Protein AF-A0A8H9TGB2-F1 (afdb_monomer_lite)

Sequence (96 aa):
MHNKADNTCNPMQKVAADLNRSIERRFNRLEVGMIVMHPSGKKVKIKSGCFLDPTYGRVSNHWSWNEVHEDGSLGAEGSGYGWKILPKDIIHYPSK

pLDDT: mean 78.08, std 16.48, range [37.94, 97.81]

Structure (mmCIF, N/CA/C/O backbone):
data_AF-A0A8H9TGB2-F1
#
_entry.id   AF-A0A8H9TGB2-F1
#
loop_
_atom_site.group_PDB
_atom_site.id
_atom_site.type_symbol
_atom_site.label_atom_id
_atom_site.label_alt_id
_atom_site.label_comp_id
_atom_site.label_asym_id
_atom_site.label_entity_id
_atom_site.label_seq_id
_atom_site.pdbx_PDB_ins_code
_atom_site.Cartn_x
_atom_site.Cartn_y
_atom_site.Cartn_z
_atom_site.occupancy
_atom_site.B_iso_or_equiv
_atom_site.auth_seq_id
_atom_site.auth_comp_id
_atom_site.auth_asym_id
_atom_site.auth_atom_id
_atom_site.pdbx_PDB_model_num
ATOM 1 N N . MET A 1 1 ? 3.487 -27.738 -36.012 1.00 37.94 1 MET A N 1
ATOM 2 C CA . MET A 1 1 ? 4.779 -27.385 -35.384 1.00 37.94 1 MET A CA 1
ATOM 3 C C . MET A 1 1 ? 4.486 -26.386 -34.275 1.00 37.94 1 MET A C 1
ATOM 5 O O . MET A 1 1 ? 3.961 -25.322 -34.563 1.00 37.94 1 MET A O 1
ATOM 9 N N . HIS A 1 2 ? 4.679 -26.782 -33.016 1.00 39.50 2 HIS A N 1
ATOM 10 C CA . HIS A 1 2 ? 4.401 -25.943 -31.848 1.00 39.50 2 HIS A CA 1
ATOM 11 C C . HIS A 1 2 ? 5.576 -24.986 -31.618 1.00 39.50 2 HIS A C 1
ATOM 13 O O . HIS A 1 2 ? 6.636 -25.432 -31.189 1.00 39.50 2 HIS A O 1
ATOM 19 N N . ASN A 1 3 ? 5.387 -23.689 -31.864 1.00 38.94 3 ASN A N 1
ATOM 20 C CA . ASN A 1 3 ? 6.312 -22.668 -31.376 1.00 38.94 3 ASN A CA 1
ATOM 21 C C . ASN A 1 3 ? 5.978 -22.388 -29.909 1.00 38.94 3 ASN A C 1
ATOM 23 O O . ASN A 1 3 ? 5.073 -21.614 -29.601 1.00 38.94 3 ASN A O 1
ATOM 27 N N . LYS A 1 4 ? 6.698 -23.046 -28.996 1.00 41.66 4 LYS A N 1
ATOM 28 C CA . LYS A 1 4 ? 6.821 -22.562 -27.621 1.00 41.66 4 LYS A CA 1
ATOM 29 C C . LYS A 1 4 ? 7.731 -21.341 -27.687 1.00 41.66 4 LYS A C 1
ATOM 31 O O . LYS A 1 4 ? 8.936 -21.485 -27.844 1.00 41.66 4 LYS A O 1
ATOM 36 N N . ALA A 1 5 ? 7.139 -20.152 -27.656 1.00 47.00 5 ALA A N 1
ATOM 37 C CA . ALA A 1 5 ? 7.892 -18.946 -27.366 1.00 47.00 5 ALA A CA 1
ATOM 38 C C . ALA A 1 5 ? 8.472 -19.121 -25.960 1.00 47.00 5 ALA A C 1
ATOM 40 O O . ALA A 1 5 ? 7.726 -19.186 -24.980 1.00 47.00 5 ALA A O 1
ATOM 41 N N . ASP A 1 6 ? 9.787 -19.289 -25.885 1.00 49.72 6 ASP A N 1
ATOM 42 C CA . ASP A 1 6 ? 10.514 -19.285 -24.629 1.00 49.72 6 ASP A CA 1
ATOM 43 C C . ASP A 1 6 ? 10.219 -17.961 -23.924 1.00 49.72 6 ASP A C 1
ATOM 45 O O . ASP A 1 6 ? 10.615 -16.886 -24.374 1.00 49.72 6 ASP A O 1
ATOM 49 N N . ASN A 1 7 ? 9.468 -18.054 -22.827 1.00 53.66 7 ASN A N 1
ATOM 50 C CA . ASN A 1 7 ? 9.206 -16.974 -21.885 1.00 53.66 7 ASN A CA 1
ATOM 51 C C . ASN A 1 7 ? 10.523 -16.647 -21.162 1.00 53.66 7 ASN A C 1
ATOM 53 O O . ASN A 1 7 ? 10.726 -16.983 -19.994 1.00 53.66 7 ASN A O 1
ATOM 57 N N . THR A 1 8 ? 11.467 -16.030 -21.867 1.00 54.81 8 THR A N 1
ATOM 58 C CA . THR A 1 8 ? 12.634 -15.416 -21.247 1.00 54.81 8 THR A CA 1
ATOM 59 C C . THR A 1 8 ? 12.144 -14.189 -20.494 1.00 54.81 8 THR A C 1
ATOM 61 O O . THR A 1 8 ? 11.951 -13.113 -21.053 1.00 54.81 8 THR A O 1
ATOM 64 N N . CYS A 1 9 ? 11.904 -14.374 -19.192 1.00 55.53 9 CYS A N 1
ATOM 65 C CA . CYS A 1 9 ? 11.790 -13.282 -18.232 1.00 55.53 9 CYS A CA 1
ATOM 66 C C . CYS A 1 9 ? 12.946 -12.313 -18.505 1.00 55.53 9 CYS A C 1
ATOM 68 O O . CYS A 1 9 ? 14.116 -12.690 -18.389 1.00 55.53 9 CYS A O 1
ATOM 70 N N . ASN A 1 10 ? 12.613 -11.108 -18.973 1.00 75.19 10 ASN A N 1
ATOM 71 C CA . ASN A 1 10 ? 13.595 -10.136 -19.429 1.00 75.19 10 ASN A CA 1
ATOM 72 C C . ASN A 1 10 ? 14.571 -9.882 -18.263 1.00 75.19 10 ASN A C 1
ATOM 74 O O . ASN A 1 10 ? 14.106 -9.635 -17.148 1.00 75.19 10 ASN A O 1
ATOM 78 N N . PRO A 1 11 ? 15.902 -9.942 -18.458 1.00 73.19 11 PRO A N 1
ATOM 79 C CA . PRO A 1 11 ? 16.874 -9.722 -17.385 1.00 73.19 11 PRO A CA 1
ATOM 80 C C . PRO A 1 11 ? 16.590 -8.457 -16.562 1.00 73.19 11 PRO A C 1
ATOM 82 O O . PRO A 1 11 ? 16.772 -8.460 -15.346 1.00 73.19 11 PRO A O 1
ATOM 85 N N . MET A 1 12 ? 16.043 -7.415 -17.198 1.00 68.56 12 MET A N 1
ATOM 86 C CA . MET A 1 12 ? 15.607 -6.185 -16.536 1.00 68.56 12 MET A CA 1
ATOM 87 C C . MET A 1 12 ? 14.413 -6.375 -15.595 1.00 68.56 12 MET A C 1
ATOM 89 O O . MET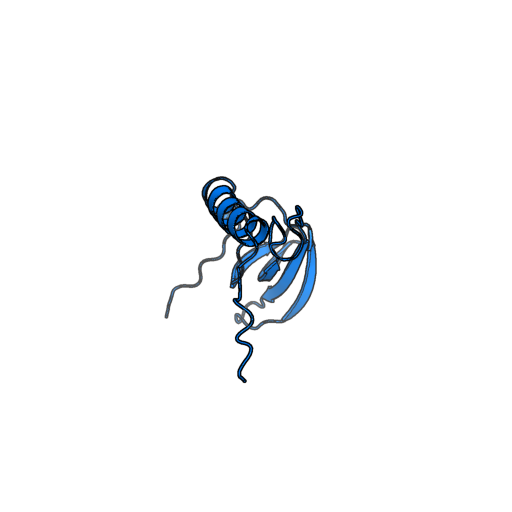 A 1 12 ? 14.387 -5.758 -14.537 1.00 68.56 12 MET A O 1
ATOM 93 N N . GLN A 1 13 ? 13.454 -7.247 -15.922 1.00 68.56 13 GLN A N 1
ATOM 94 C CA . GLN A 1 13 ? 12.326 -7.583 -15.042 1.00 68.56 13 GLN A CA 1
ATOM 95 C C . GLN A 1 13 ? 12.811 -8.294 -13.778 1.00 68.56 13 GLN A C 1
ATOM 97 O O . GLN A 1 13 ? 12.354 -7.987 -12.677 1.00 68.56 13 GLN A O 1
ATOM 102 N N . LYS A 1 14 ? 13.778 -9.210 -13.921 1.00 73.12 14 LYS A N 1
ATOM 103 C CA . LYS A 1 14 ? 14.380 -9.912 -12.782 1.00 73.12 14 LYS A CA 1
ATOM 104 C C . LYS A 1 14 ? 15.186 -8.961 -11.900 1.00 73.12 14 LYS A C 1
ATOM 106 O O . LYS A 1 14 ? 14.965 -8.929 -10.695 1.00 73.12 14 LYS A O 1
ATOM 111 N N . VAL A 1 15 ? 16.057 -8.141 -12.497 1.00 73.44 15 VAL A N 1
ATOM 112 C CA . VAL A 1 15 ? 16.808 -7.102 -11.771 1.00 73.44 15 VAL A CA 1
ATOM 113 C C . VAL A 1 15 ? 15.851 -6.136 -11.078 1.00 73.44 15 VAL A C 1
ATOM 115 O O . VAL A 1 15 ? 16.089 -5.765 -9.933 1.00 73.44 15 VAL A O 1
ATOM 118 N N . ALA A 1 16 ? 14.742 -5.771 -11.723 1.00 69.75 16 ALA A N 1
ATOM 119 C CA . ALA A 1 16 ? 13.752 -4.894 -11.125 1.00 69.75 16 ALA A CA 1
ATOM 120 C C . ALA A 1 16 ? 13.041 -5.533 -9.923 1.00 69.75 16 ALA A C 1
ATOM 122 O O . ALA A 1 16 ? 12.886 -4.892 -8.885 1.00 69.75 16 ALA A O 1
ATOM 123 N N . ALA A 1 17 ? 12.655 -6.806 -10.030 1.00 68.12 17 ALA A N 1
ATOM 124 C CA . ALA A 1 17 ? 12.069 -7.559 -8.926 1.00 68.12 17 ALA A CA 1
ATOM 125 C C . ALA A 1 17 ? 13.053 -7.731 -7.754 1.00 68.12 17 ALA A C 1
ATOM 127 O O . ALA A 1 17 ? 12.675 -7.535 -6.599 1.00 68.12 17 ALA A O 1
ATOM 128 N N . ASP A 1 18 ? 14.318 -8.044 -8.038 1.00 71.81 18 ASP A N 1
ATOM 129 C CA . ASP A 1 18 ? 15.356 -8.219 -7.018 1.00 71.81 18 ASP A CA 1
ATOM 130 C C . ASP A 1 18 ? 15.728 -6.885 -6.352 1.00 71.81 18 ASP A C 1
ATOM 132 O O . ASP A 1 18 ? 15.928 -6.831 -5.135 1.00 71.81 18 ASP A O 1
ATOM 136 N N . LEU A 1 19 ? 15.765 -5.786 -7.115 1.00 67.44 19 LEU A N 1
ATOM 137 C CA . LEU A 1 19 ? 15.995 -4.449 -6.574 1.00 67.44 19 LEU A CA 1
ATOM 138 C C . LEU A 1 19 ? 14.807 -3.980 -5.731 1.00 67.44 19 LEU A C 1
ATOM 140 O O . LEU A 1 19 ? 15.033 -3.442 -4.651 1.00 67.44 19 LEU A O 1
ATOM 144 N N . ASN A 1 20 ? 13.566 -4.235 -6.163 1.00 64.75 20 ASN A N 1
ATOM 145 C CA . ASN A 1 20 ? 12.383 -4.017 -5.327 1.00 64.75 20 ASN A CA 1
ATOM 146 C C . ASN A 1 20 ? 12.520 -4.769 -4.006 1.00 64.75 20 ASN A C 1
ATOM 148 O O . ASN A 1 20 ? 12.489 -4.130 -2.963 1.00 64.75 20 ASN A O 1
ATOM 152 N N . ARG A 1 21 ? 12.829 -6.069 -4.044 1.00 64.31 21 ARG A N 1
ATOM 153 C CA . ARG A 1 21 ? 13.019 -6.894 -2.841 1.00 64.31 21 ARG A CA 1
ATOM 154 C C . ARG A 1 21 ? 14.155 -6.412 -1.935 1.00 64.31 21 ARG A C 1
ATOM 156 O O . ARG A 1 21 ? 14.088 -6.518 -0.712 1.00 64.31 21 ARG A O 1
ATOM 163 N N . SER A 1 22 ? 15.235 -5.903 -2.519 1.00 63.56 22 SER A N 1
ATOM 164 C CA . SER A 1 22 ? 16.380 -5.373 -1.769 1.00 63.56 22 SER A CA 1
ATOM 165 C C . SER A 1 22 ? 16.070 -4.016 -1.133 1.00 63.56 22 SER A C 1
ATOM 167 O O . SER A 1 22 ? 16.449 -3.754 0.010 1.00 63.56 22 SER A O 1
ATOM 169 N N . ILE A 1 23 ? 15.337 -3.159 -1.847 1.00 60.88 23 ILE A N 1
ATOM 170 C CA . ILE A 1 23 ? 14.888 -1.865 -1.339 1.00 60.88 23 ILE A CA 1
ATOM 171 C C . ILE A 1 23 ? 13.778 -2.043 -0.287 1.00 60.88 23 ILE A C 1
ATOM 173 O O . ILE A 1 23 ? 13.821 -1.346 0.727 1.00 60.88 23 ILE A O 1
ATOM 177 N N . GLU A 1 24 ? 12.866 -3.005 -0.469 1.00 58.53 24 GLU A N 1
ATOM 178 C CA . GLU A 1 24 ? 11.869 -3.458 0.521 1.00 58.53 24 GLU A CA 1
ATOM 179 C C . GLU A 1 24 ? 12.533 -3.754 1.874 1.00 58.53 24 GLU A C 1
ATOM 181 O O . GLU A 1 24 ? 12.069 -3.304 2.915 1.00 58.53 24 GLU A O 1
ATOM 186 N N . ARG A 1 25 ? 13.696 -4.420 1.872 1.00 54.84 25 ARG A N 1
ATOM 187 C CA . ARG A 1 25 ? 14.428 -4.757 3.106 1.00 54.84 25 ARG A CA 1
ATOM 188 C C . ARG A 1 25 ? 15.123 -3.579 3.793 1.00 54.84 25 ARG A C 1
ATOM 190 O O . ARG A 1 25 ? 15.505 -3.711 4.953 1.00 54.84 25 ARG A O 1
ATOM 197 N N . ARG A 1 26 ? 15.369 -2.465 3.093 1.00 50.34 26 ARG A N 1
ATOM 198 C CA . ARG A 1 26 ? 16.216 -1.357 3.585 1.00 50.34 26 ARG A CA 1
ATOM 199 C C . ARG A 1 26 ? 15.464 -0.065 3.876 1.00 50.34 26 ARG A C 1
ATOM 201 O O . ARG A 1 26 ? 15.959 0.749 4.651 1.00 50.34 26 ARG A O 1
ATOM 208 N N . PHE A 1 27 ? 14.305 0.142 3.263 1.00 53.78 27 PHE A N 1
ATOM 209 C CA . PHE A 1 27 ? 13.524 1.363 3.409 1.00 53.78 27 PHE A CA 1
ATOM 210 C C . PHE A 1 27 ? 12.100 0.991 3.797 1.00 53.78 27 PHE A C 1
ATOM 212 O O . PHE A 1 27 ? 11.409 0.388 2.989 1.00 53.78 27 PHE A O 1
ATOM 219 N N . ASN A 1 28 ? 11.668 1.376 5.005 1.00 56.00 28 ASN A N 1
ATOM 220 C CA . ASN A 1 28 ? 10.293 1.222 5.496 1.00 56.00 28 ASN A CA 1
ATOM 221 C C . ASN A 1 28 ? 9.278 1.655 4.429 1.00 56.00 28 ASN A C 1
ATOM 223 O O . ASN A 1 28 ? 9.035 2.858 4.257 1.00 56.00 28 ASN A O 1
ATOM 227 N N . ARG A 1 29 ? 8.712 0.698 3.694 1.00 68.75 29 ARG A N 1
ATOM 228 C CA . ARG A 1 29 ? 7.856 0.996 2.555 1.00 68.75 29 ARG A CA 1
ATOM 229 C C . ARG A 1 29 ? 6.522 0.314 2.653 1.00 68.75 29 ARG A C 1
ATOM 231 O O . ARG A 1 29 ? 6.389 -0.773 3.192 1.00 68.75 29 ARG A O 1
ATOM 238 N N . LEU A 1 30 ? 5.562 1.038 2.097 1.00 80.81 30 LEU A N 1
ATOM 239 C CA . LEU A 1 30 ? 4.271 0.535 1.684 1.00 80.81 30 LEU A CA 1
ATOM 240 C C . LEU A 1 30 ? 4.454 -0.811 0.987 1.00 80.81 30 LEU A C 1
ATOM 242 O O . LEU A 1 30 ? 5.267 -0.934 0.074 1.00 80.81 30 LEU A O 1
ATOM 246 N N . GLU A 1 31 ? 3.683 -1.792 1.421 1.00 85.31 31 GLU A N 1
ATOM 247 C CA . GLU A 1 31 ? 3.606 -3.107 0.803 1.00 85.31 31 GLU A CA 1
ATOM 248 C C . GLU A 1 31 ? 2.155 -3.384 0.439 1.00 85.31 31 GLU A C 1
ATOM 250 O O . GLU A 1 31 ? 1.234 -2.951 1.133 1.00 85.31 31 GLU A O 1
ATOM 255 N N . VAL A 1 32 ? 1.933 -4.117 -0.650 1.00 88.50 32 VAL A N 1
ATOM 256 C CA . VAL A 1 32 ? 0.581 -4.552 -1.010 1.00 88.50 32 VAL A CA 1
ATOM 257 C C . VAL A 1 32 ? 0.011 -5.430 0.104 1.00 88.50 32 VAL A C 1
ATOM 259 O O . VAL A 1 32 ? 0.665 -6.346 0.589 1.00 88.50 32 VAL A O 1
ATOM 262 N N . GLY A 1 33 ? -1.225 -5.145 0.510 1.00 89.81 33 GLY A N 1
ATOM 263 C CA . GLY A 1 33 ? -1.914 -5.810 1.615 1.00 89.81 33 GLY A CA 1
ATOM 264 C C . GLY A 1 33 ? -1.713 -5.145 2.977 1.00 89.81 33 GLY A C 1
ATOM 265 O O . GLY A 1 33 ? -2.506 -5.405 3.882 1.00 89.81 33 GLY A O 1
ATOM 266 N N . MET A 1 34 ? -0.727 -4.257 3.116 1.00 90.88 34 MET A N 1
ATOM 267 C CA . MET A 1 34 ? -0.466 -3.524 4.353 1.00 90.88 34 MET A CA 1
ATOM 268 C C . MET A 1 34 ? -1.629 -2.583 4.689 1.00 90.88 34 MET A C 1
ATOM 270 O O . MET A 1 34 ? -2.191 -1.951 3.792 1.00 90.88 34 MET A O 1
ATOM 274 N N . ILE A 1 35 ? -1.972 -2.465 5.975 1.00 94.12 35 ILE A N 1
ATOM 275 C CA . ILE A 1 35 ? -2.928 -1.464 6.466 1.00 94.12 35 ILE A CA 1
ATOM 276 C C . ILE A 1 35 ? -2.165 -0.425 7.275 1.00 94.12 35 ILE A C 1
ATOM 278 O O . ILE A 1 35 ? -1.444 -0.763 8.215 1.00 94.12 35 ILE A O 1
ATOM 282 N N . VAL A 1 36 ? -2.289 0.837 6.872 1.00 93.62 36 VAL A N 1
ATOM 283 C CA . VAL A 1 36 ? -1.447 1.929 7.365 1.00 93.62 36 VAL A CA 1
ATOM 284 C C . VAL A 1 36 ? -2.226 3.225 7.525 1.00 93.62 36 VAL A C 1
ATOM 286 O O . VAL A 1 36 ? -3.274 3.422 6.906 1.00 93.62 36 VAL A O 1
ATOM 289 N N . MET A 1 37 ? -1.690 4.139 8.330 1.00 94.81 37 MET A N 1
ATOM 290 C CA . MET A 1 37 ? -2.173 5.514 8.390 1.00 94.81 37 MET A CA 1
ATOM 291 C C . MET A 1 37 ? -1.656 6.317 7.186 1.00 94.81 37 MET A C 1
ATOM 293 O O . MET A 1 37 ? -0.451 6.502 7.004 1.00 94.81 37 MET A O 1
ATOM 297 N N . HIS A 1 38 ? -2.575 6.800 6.352 1.00 94.06 38 HIS A N 1
ATOM 298 C CA . HIS A 1 38 ? -2.289 7.723 5.257 1.00 94.06 38 HIS A CA 1
ATOM 299 C C . HIS A 1 38 ? -2.017 9.137 5.812 1.00 94.06 38 HIS A C 1
ATOM 301 O O . HIS A 1 38 ? -2.655 9.527 6.794 1.00 94.06 38 HIS A O 1
ATOM 307 N N . PRO A 1 39 ? -1.161 9.966 5.178 1.00 92.25 39 PRO A N 1
ATOM 308 C CA . PRO A 1 39 ? -0.868 11.329 5.638 1.00 92.25 39 PRO A CA 1
ATOM 309 C C . PRO A 1 39 ? -2.089 12.250 5.746 1.00 92.25 39 PRO A C 1
ATOM 311 O O . PRO A 1 39 ? -2.045 13.238 6.467 1.00 92.25 39 PRO A O 1
ATOM 314 N N . SER A 1 40 ? -3.194 11.923 5.069 1.00 92.25 40 SER A N 1
ATOM 315 C CA . SER A 1 40 ? -4.478 12.625 5.227 1.00 92.25 40 SER A CA 1
ATOM 316 C C . SER A 1 40 ? -5.230 12.272 6.520 1.00 92.25 40 SER A C 1
ATOM 318 O O . SER A 1 40 ? -6.358 12.721 6.688 1.00 92.25 40 SER A O 1
ATOM 320 N N . GLY A 1 41 ? -4.683 11.405 7.376 1.00 92.62 41 GLY A N 1
ATOM 321 C CA . GLY A 1 41 ? -5.325 10.932 8.608 1.00 92.62 41 GLY A CA 1
ATOM 322 C C . GLY A 1 41 ? -6.307 9.770 8.427 1.00 92.62 41 GLY A C 1
ATOM 323 O O . GLY A 1 41 ? -7.039 9.445 9.357 1.00 92.62 41 GLY A O 1
ATOM 324 N N . LYS A 1 42 ? -6.344 9.140 7.247 1.00 93.94 42 LYS A N 1
ATOM 325 C CA . LYS A 1 42 ? -7.222 7.993 6.959 1.00 93.94 42 LYS A CA 1
ATOM 326 C C . LYS A 1 42 ? -6.483 6.671 7.129 1.00 93.94 42 LYS A C 1
ATOM 328 O O . LYS A 1 42 ? -5.323 6.566 6.737 1.00 93.94 42 LYS A O 1
ATOM 333 N N . LYS A 1 43 ? -7.167 5.636 7.619 1.00 95.62 43 LYS A N 1
ATOM 334 C CA . LYS A 1 43 ? -6.661 4.256 7.552 1.00 95.62 43 LYS A CA 1
ATOM 335 C C . LYS A 1 43 ? -6.851 3.740 6.135 1.00 95.62 43 LYS A C 1
ATOM 337 O O . LYS A 1 43 ? -7.939 3.877 5.581 1.00 95.62 43 LYS A O 1
ATOM 342 N N . VAL A 1 44 ? -5.812 3.160 5.546 1.00 96.44 44 VAL A N 1
ATOM 343 C CA . VAL A 1 44 ? -5.873 2.652 4.174 1.00 96.44 44 VAL A CA 1
ATOM 344 C C . VAL A 1 44 ? -5.214 1.286 4.052 1.00 96.44 44 VAL A C 1
ATOM 346 O O . VAL A 1 44 ? -4.193 1.027 4.685 1.00 96.44 44 VAL A O 1
ATOM 349 N N . LYS A 1 45 ? -5.788 0.419 3.217 1.00 95.88 45 LYS A N 1
ATOM 350 C CA . LYS A 1 45 ? -5.216 -0.860 2.805 1.00 95.88 45 LYS A CA 1
ATOM 351 C C . LYS A 1 45 ? -4.595 -0.707 1.429 1.00 95.88 45 LYS A C 1
ATOM 353 O O . LYS A 1 45 ? -5.285 -0.354 0.474 1.00 95.88 45 LYS A O 1
ATOM 358 N N . ILE A 1 46 ? -3.311 -1.005 1.314 1.00 94.75 46 ILE A N 1
ATOM 359 C CA . ILE A 1 46 ? -2.590 -0.895 0.048 1.00 94.75 46 ILE A CA 1
ATOM 360 C C . ILE A 1 46 ? -3.033 -2.015 -0.888 1.00 94.75 46 ILE A C 1
ATOM 362 O O . ILE A 1 46 ? -2.964 -3.195 -0.546 1.00 94.75 46 ILE A O 1
ATOM 366 N N . LYS A 1 47 ? -3.507 -1.634 -2.073 1.00 94.31 47 LYS A N 1
ATOM 367 C CA . LYS A 1 47 ? -4.109 -2.535 -3.061 1.00 94.31 47 LYS A CA 1
ATOM 368 C C . LYS A 1 47 ? -3.103 -2.937 -4.130 1.00 94.31 47 LYS A C 1
ATOM 370 O O . LYS A 1 47 ? -3.006 -4.107 -4.485 1.00 94.31 47 LYS A O 1
ATOM 375 N N . SER A 1 48 ? -2.363 -1.968 -4.651 1.00 90.38 48 SER A N 1
ATOM 376 C CA . SER A 1 48 ? -1.325 -2.196 -5.650 1.00 90.38 48 SER A CA 1
ATOM 377 C C . SER A 1 48 ? -0.331 -1.046 -5.655 1.00 90.38 48 SER A C 1
ATOM 379 O O . SER A 1 48 ? -0.597 0.040 -5.142 1.00 90.38 48 SER 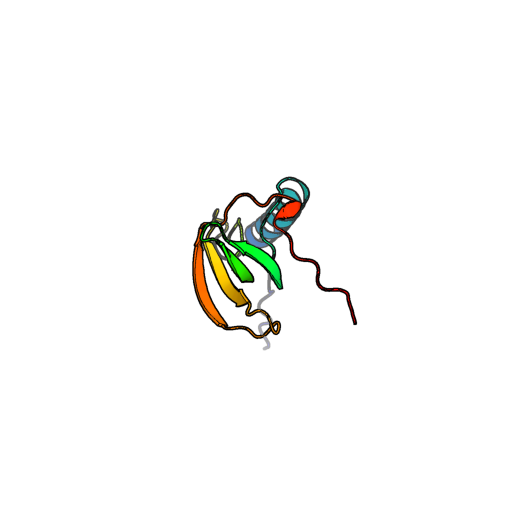A O 1
ATOM 381 N N . GLY A 1 49 ? 0.822 -1.287 -6.252 1.00 87.44 49 GLY A N 1
ATOM 382 C CA . GLY A 1 49 ? 1.889 -0.314 -6.349 1.00 87.44 49 GLY A CA 1
ATOM 383 C C . GLY A 1 49 ? 3.224 -1.016 -6.254 1.00 87.44 49 GLY A C 1
ATOM 384 O O . GLY A 1 49 ? 3.321 -2.207 -5.961 1.00 87.44 49 GLY A O 1
ATOM 385 N N . CYS A 1 50 ? 4.255 -0.266 -6.566 1.00 81.06 50 CYS A N 1
ATOM 386 C CA . CYS A 1 50 ? 5.629 -0.692 -6.414 1.00 81.06 50 CYS A CA 1
ATOM 387 C C . CYS A 1 50 ? 6.454 0.565 -6.176 1.00 81.06 50 CYS A C 1
ATOM 389 O O . CYS A 1 50 ? 5.913 1.668 -6.139 1.00 81.06 50 CYS A O 1
ATOM 391 N N . PHE A 1 51 ? 7.756 0.405 -5.978 1.00 75.00 51 PHE A N 1
ATOM 392 C CA . PHE A 1 51 ? 8.669 1.530 -6.124 1.00 75.00 51 PHE A CA 1
ATOM 393 C C . PHE A 1 51 ? 9.429 1.490 -7.440 1.00 75.00 51 PHE A C 1
ATOM 395 O O . PHE A 1 51 ? 9.750 2.533 -7.999 1.00 75.00 51 PHE A O 1
ATOM 402 N N . LEU A 1 52 ? 9.763 0.300 -7.922 1.00 70.62 52 LEU A N 1
ATOM 403 C CA . LEU A 1 52 ? 10.305 0.095 -9.248 1.00 70.62 52 LEU A CA 1
ATOM 404 C C . LEU A 1 52 ? 9.275 -0.703 -10.041 1.00 70.62 52 LEU A C 1
ATOM 406 O O . LEU A 1 52 ? 8.910 -1.811 -9.667 1.00 70.62 52 LEU A O 1
ATOM 410 N N . ASP A 1 53 ? 8.795 -0.128 -11.128 1.00 70.88 53 ASP A N 1
ATOM 411 C CA . ASP A 1 53 ? 7.895 -0.772 -12.065 1.00 70.88 53 ASP A CA 1
ATOM 412 C C . ASP A 1 53 ? 8.636 -1.923 -12.760 1.00 70.88 53 ASP A C 1
ATOM 414 O O . ASP A 1 53 ? 9.579 -1.667 -13.518 1.00 70.88 53 ASP A O 1
ATOM 418 N N . PRO A 1 54 ? 8.248 -3.187 -12.517 1.00 68.94 54 PRO A N 1
ATOM 419 C CA . PRO A 1 54 ? 8.936 -4.323 -13.108 1.00 68.94 54 PRO A CA 1
ATOM 420 C C . PRO A 1 54 ? 8.652 -4.448 -14.607 1.00 68.94 54 PRO A C 1
ATOM 422 O O . PRO A 1 54 ? 9.462 -5.029 -15.317 1.00 68.94 54 PRO A O 1
ATOM 425 N N . THR A 1 55 ? 7.547 -3.891 -15.110 1.00 75.69 55 THR A N 1
ATOM 426 C CA . THR A 1 55 ? 7.151 -3.987 -16.522 1.00 75.69 55 THR A CA 1
ATOM 427 C C . THR A 1 55 ? 8.049 -3.124 -17.399 1.00 75.69 55 THR A C 1
ATOM 429 O O . THR A 1 55 ? 8.488 -3.565 -18.459 1.00 75.69 55 THR A O 1
ATOM 432 N N . TYR A 1 56 ? 8.342 -1.906 -16.938 1.00 72.94 56 TYR A N 1
ATOM 433 C CA . TYR A 1 56 ? 9.114 -0.914 -17.695 1.00 72.94 56 TYR A CA 1
ATOM 434 C C . TYR A 1 56 ? 10.522 -0.665 -17.136 1.00 72.94 56 TYR A C 1
ATOM 436 O O . TYR A 1 56 ? 11.273 0.117 -17.712 1.00 72.94 56 TYR A O 1
ATOM 444 N N . GLY A 1 57 ? 10.888 -1.292 -16.012 1.00 68.81 57 GLY A N 1
ATOM 445 C CA . GLY A 1 57 ? 12.204 -1.142 -15.386 1.00 68.81 57 GLY A CA 1
ATOM 446 C C . GLY A 1 57 ? 12.490 0.272 -14.869 1.00 68.81 57 GLY A C 1
ATOM 447 O O . GLY A 1 57 ? 13.643 0.695 -14.854 1.00 68.81 57 GLY A O 1
ATOM 448 N N . ARG A 1 58 ? 11.456 1.027 -14.474 1.00 70.31 58 ARG A N 1
ATOM 449 C CA . ARG A 1 58 ? 11.567 2.437 -14.050 1.00 70.31 58 ARG A CA 1
ATOM 450 C C . ARG A 1 58 ? 11.149 2.624 -12.602 1.00 70.31 58 ARG A C 1
ATOM 452 O O . ARG A 1 58 ? 10.280 1.909 -12.124 1.00 70.31 58 ARG A O 1
ATOM 459 N N . VAL A 1 59 ? 11.690 3.626 -11.913 1.00 70.75 59 VAL A N 1
ATOM 460 C CA . VAL A 1 59 ? 11.158 4.014 -10.598 1.00 70.75 59 VAL A CA 1
ATOM 461 C C . VAL A 1 59 ? 9.738 4.547 -10.791 1.00 70.75 59 VAL A C 1
ATOM 463 O O . VAL A 1 59 ? 9.517 5.510 -11.519 1.00 70.75 59 VAL A O 1
ATOM 466 N N . SER A 1 60 ? 8.776 3.900 -10.150 1.00 74.06 60 SER A N 1
ATOM 467 C CA . SER A 1 60 ? 7.381 4.299 -10.060 1.00 74.06 60 SER A CA 1
ATOM 468 C C . SER A 1 60 ? 7.024 4.253 -8.588 1.00 74.06 60 SER A C 1
ATOM 470 O O . SER A 1 60 ? 6.857 3.172 -8.060 1.00 74.06 60 SER A O 1
ATOM 472 N N . ASN A 1 61 ? 6.946 5.394 -7.902 1.00 81.19 61 ASN A N 1
ATOM 473 C CA . ASN A 1 61 ? 6.487 5.455 -6.509 1.00 81.19 61 ASN A CA 1
ATOM 474 C C . ASN A 1 61 ? 4.964 5.660 -6.441 1.00 81.19 61 ASN A C 1
ATOM 476 O O . ASN A 1 61 ? 4.485 6.377 -5.569 1.00 81.19 61 ASN A O 1
ATOM 480 N N . HIS A 1 62 ? 4.213 5.129 -7.407 1.00 88.25 62 HIS A N 1
ATOM 481 C CA . HIS A 1 62 ? 2.767 5.304 -7.484 1.00 88.25 62 HIS A CA 1
ATOM 482 C C . HIS A 1 62 ? 2.050 4.083 -6.904 1.00 88.25 62 HIS A C 1
ATOM 484 O O . HIS A 1 62 ? 2.353 2.941 -7.253 1.00 88.25 62 HIS A O 1
ATOM 490 N N . TRP A 1 63 ? 1.080 4.345 -6.036 1.00 92.19 63 TRP A N 1
ATOM 491 C CA . TRP A 1 63 ? 0.354 3.353 -5.255 1.00 92.19 63 TRP A CA 1
ATOM 492 C C . TRP A 1 63 ? -1.146 3.583 -5.369 1.00 92.19 63 TRP A C 1
ATOM 494 O O . TRP A 1 63 ? -1.603 4.701 -5.609 1.00 92.19 63 TRP A O 1
ATOM 504 N N . SER A 1 64 ? -1.909 2.515 -5.174 1.00 95.19 64 SER A N 1
ATOM 505 C CA . SER A 1 64 ? -3.353 2.553 -4.990 1.00 95.19 64 SER A CA 1
ATOM 506 C C . SER A 1 64 ? -3.739 1.858 -3.691 1.00 95.19 64 SER A C 1
ATOM 508 O O . SER A 1 64 ? -3.051 0.948 -3.213 1.00 95.19 64 SER A O 1
ATOM 510 N N . TRP A 1 65 ? -4.840 2.301 -3.101 1.00 96.75 65 TRP A N 1
ATOM 511 C CA . TRP A 1 65 ? -5.316 1.821 -1.814 1.00 96.75 65 TRP A CA 1
ATOM 512 C C . TRP A 1 65 ? -6.831 1.961 -1.686 1.00 96.75 65 TRP A C 1
ATOM 514 O O . TRP A 1 65 ? -7.466 2.712 -2.424 1.00 96.75 65 TRP A O 1
ATOM 524 N N . ASN A 1 66 ? -7.395 1.261 -0.708 1.00 97.81 66 ASN A N 1
ATOM 525 C CA . ASN A 1 66 ? -8.764 1.451 -0.242 1.00 97.81 66 ASN A CA 1
ATOM 526 C C . ASN A 1 66 ? -8.745 2.068 1.152 1.00 97.81 66 ASN A C 1
ATOM 528 O O . ASN A 1 66 ? -7.909 1.693 1.971 1.00 97.81 66 ASN A O 1
ATOM 532 N N . GLU A 1 67 ? -9.673 2.970 1.450 1.00 97.00 67 GLU A N 1
ATOM 533 C CA . GLU A 1 67 ? -9.951 3.357 2.835 1.00 97.00 67 GLU A CA 1
ATOM 534 C C . GLU A 1 67 ? -10.388 2.132 3.655 1.00 97.00 67 GLU A C 1
ATOM 536 O O . GLU A 1 67 ? -11.010 1.214 3.124 1.00 97.00 67 GLU A O 1
ATOM 541 N N . VAL A 1 68 ? -10.035 2.097 4.938 1.00 95.94 68 VAL A N 1
ATOM 542 C CA . VAL A 1 68 ? -10.455 1.050 5.875 1.00 95.94 68 VAL A CA 1
ATOM 543 C C . VAL A 1 68 ? -11.318 1.690 6.950 1.00 95.94 68 VAL A C 1
ATOM 545 O O . VAL A 1 68 ? -10.851 2.556 7.693 1.00 95.94 68 VAL A O 1
ATOM 548 N N . HIS A 1 69 ? -12.571 1.259 7.029 1.00 93.50 69 HIS A N 1
ATOM 549 C CA . HIS A 1 69 ? -13.523 1.717 8.033 1.00 93.50 69 HIS A CA 1
ATOM 550 C C . HIS A 1 69 ? -13.254 1.076 9.404 1.00 93.50 69 HIS A C 1
ATOM 552 O O . HIS A 1 69 ? -12.436 0.164 9.546 1.00 93.50 69 HIS A O 1
ATOM 558 N N . GLU A 1 70 ? -13.922 1.572 10.449 1.00 89.12 70 GLU A N 1
ATOM 559 C CA . GLU A 1 70 ? -13.731 1.081 11.824 1.00 89.12 70 GLU A CA 1
ATOM 560 C C . GLU A 1 70 ? -14.109 -0.395 11.994 1.00 89.12 70 GLU A C 1
ATOM 562 O O . GLU A 1 70 ? -13.463 -1.109 12.757 1.00 89.12 70 GLU A O 1
ATOM 567 N N . ASP A 1 71 ? -15.093 -0.863 11.227 1.00 89.00 71 ASP A N 1
ATOM 568 C CA . ASP A 1 71 ? -15.526 -2.261 11.170 1.00 89.00 71 ASP A CA 1
ATOM 569 C C . ASP A 1 71 ? -14.582 -3.166 10.350 1.00 89.00 71 ASP A C 1
ATOM 571 O O . ASP A 1 71 ? -14.790 -4.377 10.264 1.00 89.00 71 ASP A O 1
ATOM 575 N N . GLY A 1 72 ? -13.528 -2.594 9.755 1.00 87.19 72 GLY A N 1
ATOM 576 C CA . GLY A 1 72 ? -12.569 -3.289 8.899 1.00 87.19 72 GLY A CA 1
ATOM 577 C C . GLY A 1 72 ? -13.028 -3.479 7.451 1.00 87.19 72 GLY A C 1
ATOM 578 O O . GLY A 1 72 ? -12.297 -4.091 6.669 1.00 87.19 72 GLY A O 1
ATOM 579 N N . SER A 1 73 ? -14.200 -2.963 7.070 1.00 93.25 73 SER A N 1
ATOM 580 C CA . SER A 1 73 ? -14.659 -2.974 5.681 1.00 93.25 73 SER A CA 1
ATOM 581 C C . SER A 1 73 ? -13.852 -2.002 4.810 1.00 93.25 73 SER A C 1
ATOM 583 O O . SER A 1 73 ? -13.256 -1.032 5.294 1.00 93.25 73 SER A O 1
ATOM 585 N N . LEU A 1 74 ? -13.784 -2.298 3.508 1.00 95.06 74 LEU A N 1
ATOM 586 C CA . LEU A 1 74 ? -13.070 -1.471 2.536 1.00 95.06 74 LEU A CA 1
ATOM 587 C C . LEU A 1 74 ? -14.002 -0.404 1.964 1.00 95.06 74 LEU A C 1
ATOM 589 O O . LEU A 1 74 ? -15.074 -0.719 1.451 1.00 95.06 74 LEU A O 1
ATOM 593 N N . GLY A 1 75 ? -13.551 0.842 2.032 1.00 94.88 75 GLY A N 1
ATOM 594 C CA . GLY A 1 75 ? -14.226 2.011 1.495 1.00 94.88 75 GLY A CA 1
ATOM 595 C C . GLY A 1 75 ? -13.665 2.465 0.150 1.00 94.88 75 GLY A C 1
A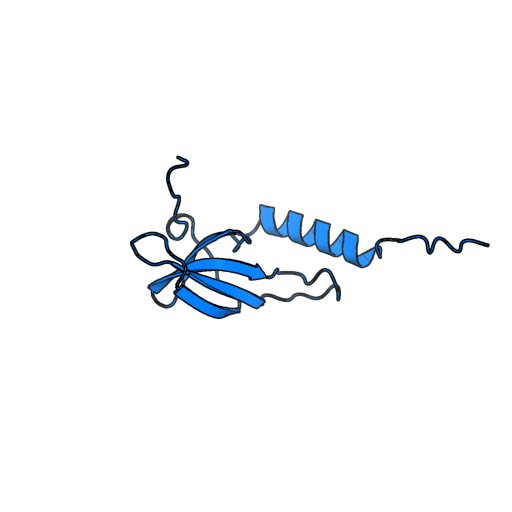TOM 596 O O . GLY A 1 75 ? -13.174 1.673 -0.663 1.00 94.88 75 GLY A O 1
ATOM 597 N N . ALA A 1 76 ? -13.732 3.781 -0.064 1.00 96.19 76 ALA A N 1
ATOM 598 C CA . ALA A 1 76 ? -13.354 4.43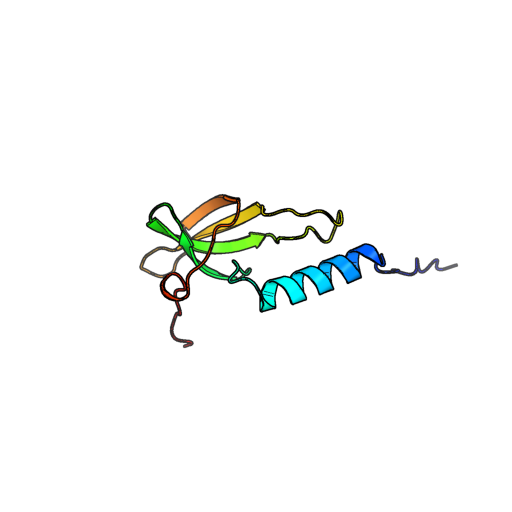9 -1.310 1.00 96.19 76 ALA A CA 1
ATOM 599 C C . ALA A 1 76 ? -11.925 4.102 -1.765 1.00 96.19 76 ALA A C 1
ATOM 601 O O . ALA A 1 76 ? -11.001 3.981 -0.955 1.00 96.19 76 ALA A O 1
ATOM 602 N N . GLU A 1 77 ? -11.753 3.994 -3.083 1.00 97.12 77 GLU A N 1
ATOM 603 C CA . GLU A 1 77 ? -10.440 3.849 -3.705 1.00 97.12 77 GLU A CA 1
ATOM 604 C C . GLU A 1 77 ? -9.717 5.194 -3.791 1.00 97.12 77 GLU A C 1
ATOM 606 O O . GLU A 1 77 ? -10.319 6.242 -4.031 1.00 97.12 77 GLU A O 1
ATOM 611 N N . GLY A 1 78 ? -8.402 5.147 -3.607 1.00 95.88 78 GLY A N 1
ATOM 612 C CA . GLY A 1 78 ? -7.502 6.274 -3.775 1.00 95.88 78 GLY A CA 1
ATOM 613 C C . GLY A 1 78 ? -6.197 5.840 -4.426 1.00 95.88 78 GLY A C 1
ATOM 614 O O . GLY A 1 78 ? -5.842 4.660 -4.451 1.00 95.88 78 GLY A O 1
ATOM 615 N N . SER A 1 79 ? -5.471 6.813 -4.963 1.00 95.50 79 SER A N 1
ATOM 616 C CA . SER A 1 79 ? -4.150 6.588 -5.533 1.00 95.50 79 SER A CA 1
ATOM 617 C C . SER A 1 79 ? -3.274 7.821 -5.413 1.00 95.50 79 SER A C 1
ATOM 619 O O . SER A 1 79 ? -3.770 8.946 -5.359 1.00 95.50 79 SER A O 1
ATOM 621 N N . GLY A 1 80 ? -1.965 7.612 -5.421 1.00 92.06 80 GLY A N 1
ATOM 622 C CA . GLY A 1 80 ? -0.998 8.693 -5.362 1.00 92.06 80 GLY A CA 1
ATOM 623 C C . GLY A 1 80 ? 0.410 8.196 -5.088 1.00 92.06 80 GLY A C 1
ATOM 624 O O . GLY A 1 80 ? 0.710 7.007 -5.199 1.00 92.06 80 GLY A O 1
ATOM 625 N N . TYR A 1 81 ? 1.293 9.127 -4.741 1.00 88.88 81 TYR A N 1
ATOM 626 C CA . TYR A 1 81 ? 2.678 8.790 -4.451 1.00 88.88 81 TYR A CA 1
ATO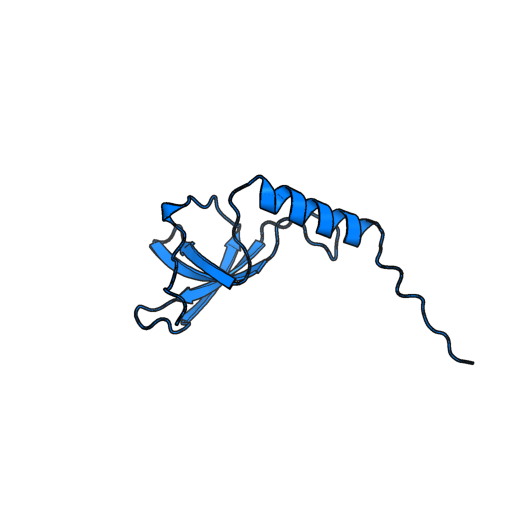M 627 C C . TYR A 1 81 ? 2.835 8.182 -3.057 1.00 88.88 81 TYR A C 1
ATOM 629 O O . TYR A 1 81 ? 2.204 8.622 -2.098 1.00 88.88 81 TYR A O 1
ATOM 637 N N . GLY A 1 82 ? 3.711 7.187 -2.941 1.00 87.12 82 GLY A N 1
ATOM 638 C CA . GLY A 1 82 ? 4.035 6.560 -1.667 1.00 87.12 82 GLY A CA 1
ATOM 639 C C . GLY A 1 82 ? 4.749 7.527 -0.724 1.00 87.12 82 GLY A C 1
AT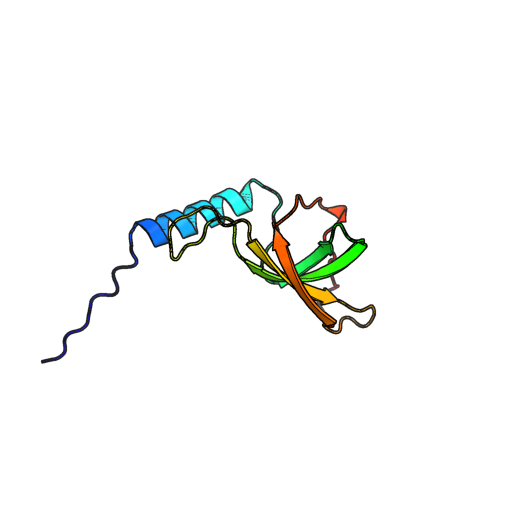OM 640 O O . GLY A 1 82 ? 5.493 8.407 -1.166 1.00 87.12 82 GLY A O 1
ATOM 641 N N . TRP A 1 83 ? 4.552 7.337 0.578 1.00 88.56 83 TRP A N 1
ATOM 642 C CA . TRP A 1 83 ? 5.131 8.158 1.641 1.00 88.56 83 TRP A CA 1
ATOM 643 C C . TRP A 1 83 ? 6.017 7.327 2.570 1.00 88.56 83 TRP A C 1
ATOM 645 O O . TRP A 1 83 ? 6.043 6.096 2.524 1.00 88.56 83 TRP A O 1
ATOM 655 N N . LYS A 1 84 ? 6.779 8.020 3.418 1.00 84.88 84 LYS A N 1
ATOM 656 C CA . LYS A 1 84 ? 7.586 7.378 4.454 1.00 84.88 84 LYS A CA 1
ATOM 657 C C . LYS A 1 84 ? 6.662 6.785 5.513 1.00 84.88 84 LYS A C 1
ATOM 659 O O . LYS A 1 84 ? 5.895 7.524 6.121 1.00 84.88 84 LYS A O 1
ATOM 664 N N . ILE A 1 85 ? 6.805 5.488 5.765 1.00 85.62 85 ILE A N 1
ATOM 665 C CA . ILE A 1 85 ? 6.073 4.793 6.824 1.00 85.62 85 ILE A CA 1
ATOM 666 C C . ILE A 1 85 ? 6.954 4.663 8.059 1.00 85.62 85 ILE A C 1
ATOM 668 O O . ILE A 1 85 ? 8.111 4.230 7.995 1.00 85.62 85 ILE A O 1
ATOM 672 N N . LEU A 1 86 ? 6.415 5.064 9.204 1.00 85.81 86 LEU A N 1
ATOM 673 C CA . LEU A 1 86 ? 7.006 4.794 10.504 1.00 85.81 86 LEU A CA 1
ATOM 674 C C . LEU A 1 86 ? 6.343 3.545 11.103 1.00 85.81 86 LEU A C 1
ATOM 676 O O . LEU A 1 86 ? 5.174 3.292 10.825 1.00 85.81 86 LEU A O 1
ATOM 680 N N . PRO A 1 87 ? 7.036 2.781 11.968 1.00 84.44 87 PRO A N 1
ATOM 681 C CA . PRO A 1 87 ? 6.449 1.593 12.598 1.00 84.44 87 PRO A CA 1
ATOM 682 C C . PRO A 1 87 ? 5.103 1.855 13.290 1.00 84.44 87 PRO A C 1
ATOM 684 O O . PRO A 1 87 ? 4.213 1.019 13.243 1.00 84.44 87 PRO A O 1
ATOM 687 N N . LYS A 1 88 ? 4.929 3.049 13.871 1.00 87.00 88 LYS A N 1
ATOM 688 C CA . LYS A 1 88 ? 3.681 3.482 14.520 1.00 87.00 88 LYS A CA 1
ATOM 689 C C . LYS A 1 88 ? 2.494 3.670 13.565 1.00 87.00 88 LYS A C 1
ATOM 691 O O . LYS A 1 88 ? 1.362 3.734 14.026 1.00 87.00 88 LYS A O 1
ATOM 696 N N . ASP A 1 89 ? 2.754 3.814 12.268 1.00 89.81 89 ASP A N 1
ATOM 697 C CA . ASP A 1 89 ? 1.715 4.031 11.260 1.00 89.81 89 ASP A CA 1
ATOM 698 C C . ASP A 1 89 ? 1.136 2.698 10.764 1.00 89.81 89 ASP A C 1
ATOM 700 O O . ASP A 1 89 ? 0.121 2.698 10.070 1.00 89.81 89 ASP A O 1
ATOM 704 N N . ILE A 1 90 ? 1.779 1.571 11.097 1.00 90.06 90 ILE A N 1
ATOM 705 C CA . ILE A 1 90 ? 1.381 0.227 10.683 1.00 90.06 90 ILE A CA 1
ATOM 706 C C . ILE A 1 90 ? 0.307 -0.291 11.633 1.00 90.06 90 ILE A C 1
ATOM 708 O O . ILE A 1 90 ? 0.494 -0.342 12.848 1.00 90.06 90 ILE A O 1
ATOM 712 N N . ILE A 1 91 ? -0.822 -0.706 11.068 1.00 89.06 91 ILE A N 1
ATOM 713 C CA . ILE A 1 91 ? -1.958 -1.214 11.828 1.00 89.06 91 ILE A CA 1
ATOM 714 C C . ILE A 1 91 ? -1.951 -2.736 11.722 1.00 89.06 91 ILE A C 1
ATOM 716 O O . ILE A 1 91 ? -2.296 -3.312 10.690 1.00 89.06 91 ILE A O 1
ATOM 720 N N . HIS A 1 92 ? -1.556 -3.389 12.812 1.00 81.81 92 HIS A N 1
ATOM 721 C CA . HIS A 1 92 ? -1.638 -4.837 12.939 1.00 81.81 92 HIS A CA 1
ATOM 722 C C . HIS A 1 92 ? -3.031 -5.219 13.432 1.00 81.81 92 HIS A C 1
ATOM 724 O O . HIS A 1 92 ? -3.408 -4.903 14.560 1.00 81.81 92 HIS A O 1
ATOM 730 N N . TYR A 1 93 ? -3.794 -5.916 12.595 1.00 68.75 93 TYR A N 1
ATOM 731 C CA . TYR A 1 93 ? -4.969 -6.626 13.080 1.00 68.75 93 TYR A CA 1
ATOM 732 C C . TYR A 1 93 ? -4.502 -7.923 13.742 1.00 68.75 93 TYR A C 1
ATOM 734 O O . TYR A 1 93 ? -3.618 -8.585 13.191 1.00 68.75 93 TYR A O 1
ATOM 742 N N . PRO A 1 94 ? -5.058 -8.303 14.904 1.00 55.97 94 PRO A N 1
ATOM 743 C CA . PRO A 1 94 ? -4.804 -9.623 15.452 1.00 55.97 94 PRO A CA 1
ATOM 744 C C . PRO A 1 94 ? -5.254 -10.662 14.419 1.00 55.97 94 PRO A C 1
ATOM 746 O O . PRO A 1 94 ? -6.392 -10.615 13.943 1.00 55.97 94 PRO A O 1
ATOM 749 N N . SER A 1 95 ? -4.351 -11.567 14.040 1.00 53.69 95 SER A N 1
ATOM 750 C CA . SER A 1 95 ? -4.723 -12.750 13.267 1.00 53.69 95 SER A CA 1
ATOM 751 C C . SER A 1 95 ? -5.797 -13.501 14.054 1.00 53.69 95 SER A C 1
ATOM 753 O O . SER A 1 95 ? -5.592 -13.785 15.234 1.00 53.69 95 SER A O 1
ATOM 755 N N . LYS A 1 96 ? -6.950 -13.740 13.421 1.00 50.59 96 LYS A N 1
ATOM 756 C CA . LYS A 1 96 ? -7.995 -14.613 13.966 1.00 50.59 96 LYS A CA 1
ATOM 757 C C . LYS A 1 96 ? -7.496 -16.046 14.091 1.00 50.59 96 LYS A C 1
ATOM 759 O O . LYS A 1 96 ? -6.693 -16.451 13.219 1.00 50.59 96 LYS A O 1
#

Organism: Vibrio vulnificus (NCBI:txid672)

Secondary structure (DSSP, 8-state):
----------HHHHHHHHHHHHHHTTS----TT-EEE-TTS-EEEEEEE-SEETTTTEE--EEEEEEE-TTS-EEEEEEEE--PPPGGGB--PPP-

Radius of gyration: 16.61 Å; chains: 1; bounding box: 32×40×51 Å

Foldseek 3Di:
DDPPPPPPLPVLLVVQVVVQVVVVVPAQWDDQQWWFQDPVRFTWHWHDDTQADSVVSHGDQKTKIFTADPVRDTHDIDIDGIDGDDPVGTDDDPDD